Protein AF-A0A327KWI6-F1 (afdb_monomer_lite)

InterPro domains:
  IPR001387 Cro/C1-type, helix-turn-helix domain [PF01381] (14-48)
  IPR009061 Putative DNA-binding domain superfamily [SSF46955] (17-69)
  IPR010982 Lambda repressor-like, DNA-binding domain superfamily [G3DSA:1.10.260.40] (11-64)

Secondary structure (DSSP, 8-state):
-------TTSTT-TT-EEHHHHHHHHTS-HHHHHHHHHHT-SS--EEEETTEEEE-HHHHHHHHHHHT------S--

Sequence (77 aa):
MVDLKFPPEVERSPLGLTRSQAAKALGVSEEALRRWEAEGAGPTVVRLSERRAVYPVAELTAFINSRTKPARDDAAR

pLDDT: mean 77.25, std 19.6, range [37.78, 95.0]

Foldseek 3Di:
DPPQPQPPVQVPDPQAAWLCSLCVSVVHDSVVVVVCVVVVHAFDWDDPDPPTIHGHPVRSVVRVVVVPPPPPDDPDD

Structure (mmCIF, N/CA/C/O backbone):
data_AF-A0A327KWI6-F1
#
_entry.id   AF-A0A327KWI6-F1
#
loop_
_atom_site.group_PDB
_atom_site.id
_atom_site.type_symbol
_atom_site.label_atom_id
_atom_site.label_alt_id
_atom_site.label_comp_id
_atom_site.label_asym_id
_atom_site.label_entity_id
_atom_site.label_seq_id
_atom_site.pdbx_PDB_ins_code
_atom_site.Cartn_x
_atom_site.Cartn_y
_atom_site.Cartn_z
_atom_site.occupancy
_atom_site.B_iso_or_equiv
_atom_site.auth_seq_id
_atom_site.auth_comp_id
_atom_site.auth_asym_id
_atom_site.auth_atom_id
_atom_site.pdbx_PDB_model_num
ATOM 1 N N . MET A 1 1 ? -16.671 -7.195 11.680 1.00 38.75 1 MET A N 1
ATOM 2 C CA . MET A 1 1 ? -16.520 -6.738 10.283 1.00 38.75 1 MET A CA 1
ATOM 3 C C . MET A 1 1 ? -15.858 -5.373 10.373 1.00 38.75 1 MET A C 1
ATOM 5 O O . MET A 1 1 ? -16.431 -4.510 11.020 1.00 38.75 1 MET A O 1
ATOM 9 N N . VAL A 1 2 ? -14.605 -5.220 9.935 1.00 45.78 2 VAL A N 1
ATOM 10 C CA . VAL A 1 2 ? -13.896 -3.933 10.053 1.00 45.78 2 VAL A CA 1
ATOM 11 C C . VAL A 1 2 ? -14.509 -2.988 9.027 1.00 45.78 2 VAL A C 1
ATOM 13 O O . VAL A 1 2 ? -14.501 -3.299 7.838 1.00 45.78 2 VAL A O 1
ATOM 16 N N . ASP A 1 3 ? -15.079 -1.881 9.494 1.00 44.44 3 ASP A N 1
ATOM 17 C CA . ASP A 1 3 ? -15.688 -0.850 8.654 1.00 44.44 3 ASP A CA 1
ATOM 18 C C . ASP A 1 3 ? -14.563 -0.073 7.944 1.00 44.44 3 ASP A C 1
ATOM 20 O O . ASP A 1 3 ? -14.097 0.978 8.388 1.00 44.44 3 ASP A O 1
ATOM 24 N N . LEU A 1 4 ? -14.024 -0.666 6.874 1.00 57.47 4 LEU A N 1
ATOM 25 C CA . LEU A 1 4 ? -13.096 -0.009 5.960 1.00 57.47 4 LEU A CA 1
ATOM 26 C C . LEU A 1 4 ? -13.886 1.049 5.190 1.00 57.47 4 LEU A C 1
ATOM 28 O O . LEU A 1 4 ? -14.416 0.797 4.110 1.00 57.47 4 LEU A O 1
ATOM 32 N N . LYS A 1 5 ? -13.984 2.247 5.766 1.00 49.41 5 LYS A N 1
ATOM 33 C CA . LYS A 1 5 ? -14.608 3.395 5.114 1.00 49.41 5 LYS A CA 1
ATOM 34 C C . LYS A 1 5 ? -13.684 3.917 4.016 1.00 49.41 5 LYS 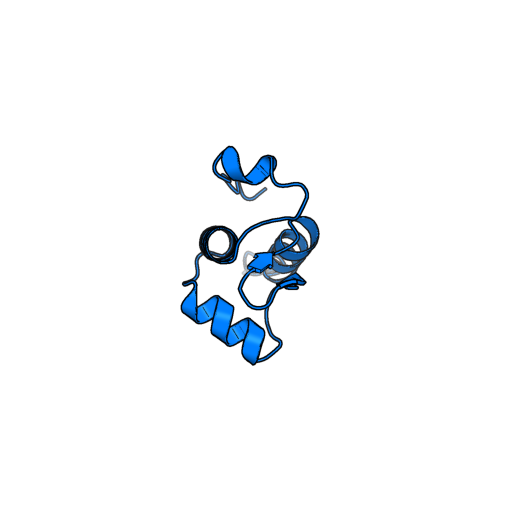A C 1
ATOM 36 O O . LYS A 1 5 ? -12.930 4.872 4.204 1.00 49.41 5 LYS A O 1
ATOM 41 N N . PHE A 1 6 ? -13.711 3.253 2.866 1.00 54.31 6 PHE A N 1
ATOM 42 C CA . PHE A 1 6 ? -13.070 3.748 1.659 1.00 54.31 6 PHE A CA 1
ATOM 43 C C . PHE A 1 6 ? -13.794 5.030 1.207 1.00 54.31 6 PHE A C 1
ATOM 45 O O . PHE A 1 6 ? -15.025 5.049 1.165 1.00 54.31 6 PHE A O 1
ATOM 52 N N . PRO A 1 7 ? -13.087 6.129 0.885 1.00 52.53 7 PRO A N 1
ATOM 53 C CA . PRO A 1 7 ? -13.733 7.285 0.270 1.00 52.53 7 PRO A CA 1
ATOM 54 C C . PRO A 1 7 ? -14.411 6.860 -1.048 1.00 52.53 7 PRO A C 1
ATOM 56 O O . PRO A 1 7 ? -13.840 6.043 -1.767 1.00 52.53 7 PRO A O 1
ATOM 59 N N . PRO A 1 8 ? -15.589 7.403 -1.409 1.00 55.09 8 PRO A N 1
ATOM 60 C CA . PRO A 1 8 ? -16.439 6.888 -2.500 1.00 55.09 8 PRO A CA 1
ATOM 61 C C . PRO A 1 8 ? -15.782 6.904 -3.896 1.00 55.09 8 PRO A C 1
ATOM 63 O O . PRO A 1 8 ? -16.247 6.244 -4.823 1.00 55.09 8 PRO A O 1
ATOM 66 N N . GLU A 1 9 ? -14.676 7.630 -4.060 1.00 53.12 9 GLU A N 1
ATOM 67 C CA . GLU A 1 9 ? -13.848 7.632 -5.274 1.00 53.12 9 GLU A CA 1
ATOM 68 C C . GLU A 1 9 ? -13.060 6.321 -5.474 1.00 53.12 9 GLU A C 1
ATOM 70 O O . GLU A 1 9 ? -12.658 5.995 -6.590 1.00 53.12 9 GLU A O 1
ATOM 75 N N . VAL A 1 10 ? -12.843 5.553 -4.401 1.00 56.03 10 VAL A N 1
ATOM 76 C CA . VAL A 1 10 ? -12.071 4.299 -4.387 1.00 56.03 10 VAL A CA 1
ATOM 77 C C . VAL A 1 10 ? -12.838 3.140 -5.017 1.00 56.03 10 VAL A C 1
ATOM 79 O O . VAL A 1 10 ? -12.237 2.306 -5.688 1.00 56.03 10 VAL A O 1
ATOM 82 N N . GLU A 1 11 ? -14.160 3.102 -4.855 1.00 52.16 11 GLU A N 1
ATOM 83 C CA . GLU A 1 11 ? -14.996 1.994 -5.338 1.00 52.16 11 GLU A CA 1
ATOM 84 C C . GLU A 1 11 ? -15.151 1.981 -6.867 1.00 52.16 11 GLU A C 1
ATOM 86 O O . GLU A 1 11 ? -15.560 0.978 -7.446 1.00 52.16 11 GLU A O 1
ATOM 91 N N . ARG A 1 12 ? -14.803 3.083 -7.546 1.00 53.84 12 ARG A N 1
ATOM 92 C CA . ARG A 1 12 ? -15.049 3.264 -8.986 1.00 53.84 12 ARG A CA 1
ATOM 93 C C . ARG A 1 12 ? -13.836 3.033 -9.880 1.00 53.84 12 ARG A C 1
ATOM 95 O O . ARG A 1 12 ? -13.960 3.184 -11.092 1.00 53.84 12 ARG A O 1
ATOM 102 N N . SER A 1 13 ? -12.669 2.682 -9.333 1.00 59.22 13 SER A N 1
ATOM 103 C CA . SER A 1 13 ? -11.512 2.330 -10.165 1.00 59.22 13 SER A CA 1
ATOM 104 C C . SER A 1 13 ? -11.520 0.833 -10.486 1.00 59.22 13 SER A C 1
ATOM 106 O O . SER A 1 13 ? -11.131 0.042 -9.627 1.00 59.22 13 SER A O 1
ATOM 108 N N . PRO A 1 14 ? -11.861 0.412 -11.723 1.00 66.88 14 PRO A N 1
ATOM 109 C CA . PRO A 1 14 ? -11.882 -1.008 -12.095 1.00 66.88 14 PRO A CA 1
ATOM 110 C C . PRO A 1 14 ? -10.500 -1.680 -12.011 1.00 66.88 14 PRO A C 1
ATOM 112 O O . PRO A 1 14 ? -10.399 -2.899 -12.063 1.00 66.88 14 PRO A O 1
ATOM 115 N N . LEU A 1 15 ? -9.429 -0.890 -11.885 1.00 75.94 15 LEU A N 1
ATOM 116 C CA . LEU A 1 15 ? -8.041 -1.355 -11.850 1.00 75.94 15 LEU A CA 1
ATOM 117 C C . LEU A 1 15 ? -7.491 -1.553 -10.425 1.00 75.94 15 LEU A C 1
ATOM 119 O O . LEU A 1 15 ? -6.414 -2.121 -10.274 1.00 75.94 15 LEU A O 1
ATOM 123 N N . GLY A 1 16 ? -8.196 -1.090 -9.387 1.00 87.75 16 GLY A N 1
ATOM 124 C CA . GLY A 1 16 ? -7.729 -1.124 -7.997 1.00 87.75 16 GLY A CA 1
ATOM 125 C C . GLY A 1 16 ? -7.253 0.226 -7.449 1.00 87.75 16 GLY A C 1
ATOM 126 O O . GLY A 1 16 ?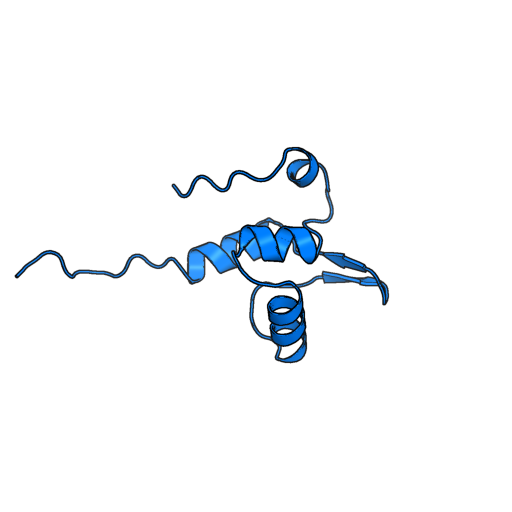 -7.442 1.280 -8.056 1.00 87.75 16 GLY A O 1
ATOM 127 N N . LEU A 1 17 ? -6.650 0.181 -6.262 1.00 91.44 17 LEU A N 1
ATOM 128 C CA . LEU A 1 17 ? -6.235 1.335 -5.463 1.00 91.44 17 LEU A CA 1
ATOM 129 C C . LEU A 1 17 ? -4.859 1.853 -5.880 1.00 91.44 17 LEU A C 1
ATOM 131 O O . LEU A 1 17 ? -3.932 1.082 -6.099 1.00 91.44 17 LEU A O 1
ATOM 135 N N . THR A 1 18 ? -4.672 3.167 -5.909 1.00 91.88 18 THR A N 1
ATOM 136 C CA . THR A 1 18 ? -3.323 3.751 -5.992 1.00 91.88 18 THR A CA 1
ATOM 137 C C . THR A 1 18 ? -2.520 3.475 -4.718 1.00 91.88 18 THR A C 1
ATOM 139 O O . THR A 1 18 ? -3.085 3.178 -3.665 1.00 91.88 18 THR A O 1
ATOM 142 N N . ARG A 1 19 ? -1.196 3.656 -4.780 1.00 91.94 19 ARG A N 1
ATOM 143 C CA . ARG A 1 19 ? -0.309 3.543 -3.610 1.00 91.94 19 ARG A CA 1
ATOM 144 C C . ARG A 1 19 ? -0.769 4.393 -2.422 1.00 91.94 19 ARG A C 1
ATOM 146 O O . ARG A 1 19 ? -0.816 3.891 -1.306 1.00 91.94 19 ARG A O 1
ATOM 153 N N . SER A 1 20 ? -1.170 5.639 -2.673 1.00 91.81 20 SER A N 1
ATOM 154 C CA . SER A 1 20 ? -1.672 6.539 -1.629 1.00 91.81 20 SER A CA 1
ATOM 155 C C . SER A 1 20 ? -2.933 6.000 -0.955 1.00 91.81 20 SER A C 1
ATOM 157 O O . SER A 1 20 ? -3.051 5.994 0.269 1.00 91.81 20 SER A O 1
ATOM 159 N N . GLN A 1 21 ? -3.877 5.489 -1.746 1.00 91.69 21 GLN A N 1
ATOM 160 C CA . GLN A 1 21 ? -5.125 4.953 -1.210 1.00 91.69 21 GLN A CA 1
ATOM 161 C C . GLN A 1 21 ? -4.904 3.617 -0.482 1.00 91.69 21 GLN A C 1
ATOM 163 O O . GLN A 1 21 ? -5.484 3.405 0.579 1.00 91.69 21 GLN A O 1
ATOM 168 N N . ALA A 1 22 ? -4.038 2.744 -1.003 1.00 92.88 22 ALA A N 1
ATOM 169 C CA . ALA A 1 22 ? -3.669 1.492 -0.346 1.00 92.88 22 ALA A CA 1
ATOM 170 C C . ALA A 1 22 ? -2.946 1.741 0.988 1.00 92.88 22 ALA A C 1
ATOM 172 O O . ALA A 1 22 ? -3.268 1.104 1.986 1.00 92.88 22 ALA A O 1
ATOM 173 N N . ALA A 1 23 ? -2.034 2.717 1.039 1.00 92.69 23 ALA A N 1
ATOM 174 C CA . ALA A 1 23 ? -1.351 3.119 2.267 1.00 92.69 23 ALA A CA 1
ATOM 175 C C . ALA A 1 23 ? -2.347 3.595 3.339 1.00 92.69 23 ALA A C 1
ATOM 177 O O . ALA A 1 23 ? -2.301 3.123 4.475 1.00 92.69 23 ALA A O 1
ATOM 178 N N . LYS A 1 24 ? -3.318 4.438 2.952 1.00 90.81 24 LYS A N 1
ATOM 179 C CA . LYS A 1 24 ? -4.418 4.865 3.835 1.00 90.81 24 LYS A CA 1
ATOM 180 C C . LYS A 1 24 ? -5.251 3.683 4.332 1.00 90.81 24 LYS A C 1
ATOM 182 O O . LYS A 1 24 ? -5.534 3.614 5.522 1.00 90.81 24 LYS A O 1
ATOM 187 N N . ALA A 1 25 ? -5.605 2.749 3.450 1.00 88.69 25 ALA A N 1
ATOM 188 C CA . ALA A 1 25 ? -6.387 1.566 3.811 1.00 88.69 25 ALA A CA 1
ATOM 189 C C . ALA A 1 25 ? -5.650 0.631 4.787 1.00 88.69 25 ALA A C 1
ATOM 191 O O . ALA A 1 25 ? -6.279 0.010 5.638 1.00 88.69 25 ALA A O 1
ATOM 192 N N . LEU A 1 26 ? -4.322 0.544 4.682 1.00 88.81 26 LEU A N 1
ATOM 193 C CA . LEU A 1 26 ? -3.478 -0.264 5.566 1.00 88.81 26 LEU A CA 1
ATOM 194 C C . LEU A 1 26 ? -3.041 0.465 6.846 1.00 88.81 26 LEU A C 1
ATOM 196 O O . LEU A 1 26 ? -2.434 -0.166 7.709 1.00 88.81 26 LEU A O 1
ATOM 200 N N . GLY A 1 27 ? -3.294 1.771 6.960 1.00 90.56 27 GLY A N 1
ATOM 201 C CA . GLY A 1 27 ? -2.816 2.586 8.078 1.00 90.56 27 GLY A CA 1
ATOM 202 C C . GLY A 1 27 ? -1.292 2.765 8.112 1.00 90.56 27 GLY A C 1
ATOM 203 O O . GLY A 1 27 ? -0.715 2.855 9.192 1.00 90.56 27 GLY A O 1
ATOM 204 N N . VAL A 1 28 ? -0.625 2.798 6.952 1.00 92.56 28 VAL A N 1
ATOM 205 C CA . VAL A 1 28 ? 0.836 2.992 6.838 1.00 92.56 28 VAL A CA 1
ATOM 206 C C . VAL A 1 28 ? 1.184 4.182 5.945 1.00 92.56 28 VAL A C 1
ATOM 208 O O . VAL A 1 28 ? 0.323 4.740 5.269 1.00 92.56 28 VAL A O 1
ATOM 211 N N . SER A 1 29 ? 2.457 4.585 5.922 1.00 94.38 29 SER A N 1
ATOM 212 C CA . SER A 1 29 ? 2.940 5.616 4.998 1.00 94.38 29 SER A CA 1
ATOM 213 C C . SER A 1 29 ? 3.157 5.062 3.583 1.00 94.38 29 SER A C 1
ATOM 215 O O . SER A 1 29 ? 3.446 3.880 3.394 1.00 94.38 29 SER A O 1
ATOM 217 N N . GLU A 1 30 ? 3.072 5.925 2.564 1.00 94.06 30 GLU A N 1
ATOM 218 C CA . GLU A 1 30 ? 3.399 5.537 1.180 1.00 94.06 30 GLU A CA 1
ATOM 219 C C . GLU A 1 30 ? 4.855 5.079 1.030 1.00 94.06 30 GLU A C 1
ATOM 221 O O . GLU A 1 30 ? 5.132 4.164 0.259 1.00 94.06 30 GLU A O 1
ATOM 226 N N . GLU A 1 31 ? 5.772 5.689 1.786 1.00 95.00 31 GLU A N 1
ATOM 227 C CA . GLU A 1 31 ? 7.183 5.293 1.892 1.00 95.00 31 GLU A CA 1
ATOM 228 C C . GLU A 1 31 ? 7.328 3.854 2.407 1.00 95.00 31 GLU A C 1
ATOM 230 O O . GLU A 1 31 ? 8.049 3.055 1.809 1.00 95.00 31 GLU A O 1
ATOM 235 N N . ALA A 1 32 ? 6.595 3.488 3.466 1.00 94.12 32 ALA A N 1
ATOM 236 C CA . ALA A 1 32 ? 6.586 2.118 3.975 1.00 94.12 32 ALA A CA 1
ATOM 237 C C . ALA A 1 32 ? 6.057 1.137 2.920 1.00 94.12 32 ALA A C 1
ATOM 239 O O . ALA A 1 32 ? 6.630 0.065 2.737 1.00 94.12 32 ALA A O 1
ATOM 240 N N . LEU A 1 33 ? 5.018 1.529 2.175 1.00 92.44 33 LEU A N 1
ATOM 241 C CA . LEU A 1 33 ? 4.479 0.715 1.089 1.00 92.44 33 LEU A CA 1
ATOM 242 C C . LEU A 1 33 ? 5.495 0.527 -0.052 1.00 92.44 33 LEU A C 1
ATOM 244 O O . LEU A 1 33 ? 5.690 -0.597 -0.504 1.00 92.44 33 LEU A O 1
ATOM 248 N N . ARG A 1 34 ? 6.205 1.589 -0.467 1.00 92.75 34 ARG A N 1
ATOM 249 C CA . ARG A 1 34 ? 7.295 1.504 -1.464 1.00 92.75 34 ARG A CA 1
ATOM 250 C C . ARG A 1 34 ? 8.412 0.576 -1.011 1.00 92.75 34 ARG A C 1
ATOM 252 O O . ARG A 1 34 ? 8.938 -0.188 -1.816 1.00 92.75 34 ARG A O 1
ATOM 259 N N . ARG A 1 35 ? 8.781 0.662 0.267 1.00 94.12 35 ARG A N 1
ATOM 260 C CA . ARG A 1 35 ? 9.799 -0.199 0.859 1.00 94.12 35 ARG A CA 1
ATOM 261 C C . ARG A 1 35 ? 9.370 -1.664 0.813 1.00 94.12 35 ARG A C 1
ATOM 263 O O . ARG A 1 35 ? 10.144 -2.489 0.347 1.00 94.12 35 ARG A O 1
ATOM 270 N N . TRP A 1 36 ? 8.136 -1.973 1.211 1.00 93.25 36 TRP A N 1
ATOM 271 C CA . TRP A 1 36 ? 7.602 -3.335 1.127 1.00 93.25 36 TRP A CA 1
ATOM 272 C C . TRP A 1 36 ? 7.606 -3.866 -0.307 1.00 93.25 36 TRP A C 1
ATOM 274 O O . TRP A 1 36 ? 8.067 -4.979 -0.528 1.00 93.25 36 TRP A O 1
ATOM 284 N N . GLU A 1 37 ? 7.197 -3.060 -1.293 1.00 92.56 37 GLU A N 1
ATOM 285 C CA . GLU A 1 37 ? 7.280 -3.454 -2.707 1.00 92.56 37 GLU A CA 1
ATOM 286 C C . GLU A 1 37 ? 8.713 -3.803 -3.139 1.00 92.56 37 GLU A C 1
ATOM 288 O O . GLU A 1 37 ? 8.914 -4.775 -3.863 1.00 92.56 37 GLU A O 1
ATOM 293 N N . ALA A 1 38 ? 9.703 -3.006 -2.723 1.00 92.12 38 ALA A N 1
ATOM 294 C CA . ALA A 1 38 ? 11.110 -3.237 -3.052 1.00 92.12 38 ALA A CA 1
ATOM 295 C C . ALA A 1 38 ? 11.674 -4.492 -2.366 1.00 92.12 38 ALA A C 1
ATOM 297 O O . ALA A 1 38 ? 12.515 -5.181 -2.936 1.00 92.12 38 ALA A O 1
ATOM 298 N N . GLU A 1 39 ? 11.187 -4.797 -1.165 1.00 92.62 39 GLU A N 1
ATOM 299 C CA . GLU A 1 39 ? 11.548 -5.982 -0.381 1.00 92.62 39 GLU A CA 1
ATOM 300 C C . GLU A 1 39 ? 10.743 -7.235 -0.787 1.00 92.62 39 GLU A C 1
ATOM 302 O O . GLU A 1 39 ? 11.004 -8.322 -0.276 1.00 92.62 39 GLU A O 1
ATOM 307 N N . GLY A 1 40 ? 9.764 -7.111 -1.695 1.00 91.25 40 GLY A N 1
ATOM 308 C CA . GLY A 1 40 ? 8.866 -8.208 -2.077 1.00 91.25 40 GLY A CA 1
ATOM 309 C C . GLY A 1 40 ? 7.886 -8.620 -0.971 1.00 91.25 40 GLY A C 1
ATOM 310 O O . GLY A 1 40 ? 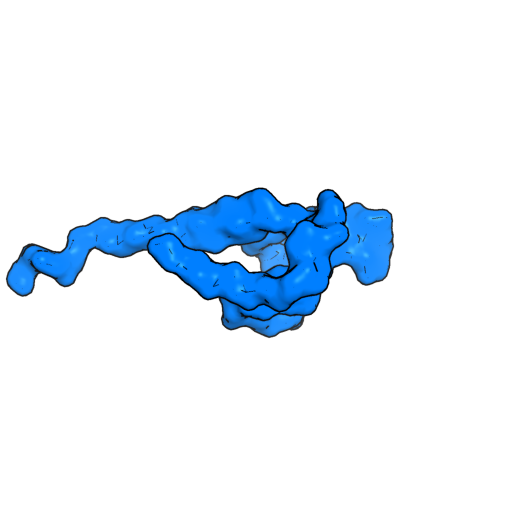7.384 -9.742 -0.972 1.00 91.25 40 GLY A O 1
ATOM 311 N N . ALA A 1 41 ? 7.626 -7.728 -0.016 1.00 90.12 41 ALA A N 1
ATOM 312 C CA . ALA A 1 41 ? 6.714 -7.926 1.100 1.00 90.12 41 ALA A CA 1
ATOM 313 C C . ALA A 1 41 ? 5.378 -7.194 0.879 1.00 90.12 41 ALA A C 1
ATOM 315 O O . ALA A 1 41 ? 5.261 -6.275 0.069 1.00 90.12 41 ALA A O 1
ATOM 316 N N . GLY A 1 42 ? 4.368 -7.552 1.674 1.00 90.81 42 GLY A N 1
ATOM 317 C CA . GLY A 1 42 ? 3.093 -6.837 1.693 1.00 90.81 42 GLY A CA 1
ATOM 318 C C . GLY A 1 42 ? 2.065 -7.341 0.667 1.00 90.81 42 GLY A C 1
ATOM 319 O O . GLY A 1 42 ? 2.165 -8.473 0.196 1.00 90.81 42 GLY A O 1
ATOM 320 N N . PRO A 1 43 ? 1.032 -6.531 0.369 1.00 91.81 43 PRO A N 1
ATOM 321 C CA . PRO A 1 43 ? 0.002 -6.881 -0.601 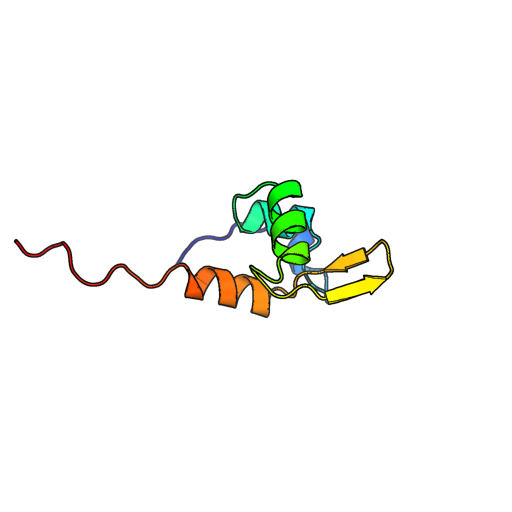1.00 91.81 43 PRO A CA 1
ATOM 322 C C . PRO A 1 43 ? 0.531 -6.815 -2.036 1.00 91.81 43 PRO A C 1
ATOM 324 O O . PRO A 1 43 ? 1.385 -5.988 -2.362 1.00 91.81 43 PRO A O 1
ATOM 327 N N . THR A 1 44 ? -0.049 -7.639 -2.909 1.00 92.50 44 THR A N 1
ATOM 328 C CA . THR A 1 44 ? 0.267 -7.666 -4.339 1.00 92.50 44 THR A CA 1
ATOM 329 C C . THR A 1 44 ? 0.113 -6.282 -4.974 1.00 92.50 44 THR A C 1
ATOM 331 O O . THR A 1 44 ? -0.923 -5.627 -4.841 1.00 92.50 44 THR A O 1
ATOM 334 N N . VAL A 1 45 ? 1.140 -5.867 -5.718 1.00 93.44 45 VAL A N 1
ATOM 335 C CA . VAL A 1 45 ? 1.145 -4.648 -6.527 1.00 93.44 45 VAL A CA 1
ATOM 336 C C . VAL A 1 45 ? 1.189 -5.010 -8.011 1.00 93.44 45 VAL A C 1
ATOM 338 O O . VAL A 1 45 ? 2.003 -5.821 -8.445 1.00 93.44 45 VAL A O 1
ATOM 341 N N . VAL A 1 46 ? 0.332 -4.381 -8.811 1.00 91.56 46 VAL A N 1
ATOM 342 C CA . VAL A 1 46 ? 0.331 -4.500 -10.272 1.00 91.56 46 VAL A CA 1
ATOM 343 C C . VAL A 1 46 ? 0.867 -3.202 -10.862 1.00 91.56 46 VAL A C 1
ATOM 345 O O . VAL A 1 46 ? 0.302 -2.124 -10.667 1.00 91.56 46 VAL A O 1
ATOM 348 N N . ARG A 1 47 ? 1.979 -3.287 -11.596 1.00 90.38 47 ARG A N 1
ATOM 349 C CA . ARG A 1 47 ? 2.562 -2.138 -12.301 1.00 90.38 47 ARG A CA 1
ATOM 350 C C . ARG A 1 47 ? 1.961 -2.040 -13.699 1.00 90.38 47 ARG A C 1
ATOM 352 O O . ARG A 1 47 ? 2.127 -2.942 -14.508 1.00 90.38 47 ARG A O 1
ATOM 359 N N . LEU A 1 48 ? 1.269 -0.936 -13.970 1.00 84.25 48 LEU A N 1
ATOM 360 C CA . LEU A 1 48 ? 0.675 -0.636 -15.279 1.00 84.25 48 LEU A CA 1
ATOM 361 C C . LEU A 1 48 ? 1.642 0.153 -16.174 1.00 84.25 48 LEU A C 1
ATOM 363 O O . LEU A 1 48 ? 1.533 0.120 -17.392 1.00 84.25 48 LEU A O 1
ATOM 367 N N . SER A 1 49 ? 2.561 0.905 -15.564 1.00 84.69 49 SER A N 1
ATOM 368 C CA . SER A 1 49 ? 3.668 1.611 -16.223 1.00 84.69 49 SER A CA 1
ATOM 369 C C . SER A 1 49 ? 4.765 1.917 -15.201 1.00 84.69 49 SER A C 1
ATOM 371 O O . SER A 1 49 ? 4.569 1.703 -14.003 1.00 84.69 49 SER A O 1
ATOM 373 N N . GLU A 1 50 ? 5.880 2.504 -15.642 1.00 81.69 50 GLU A N 1
ATOM 374 C CA . GLU A 1 50 ? 6.963 2.961 -14.756 1.00 81.69 50 GLU A CA 1
ATOM 375 C C . GLU A 1 50 ? 6.477 3.880 -13.624 1.00 81.69 50 GLU A C 1
ATOM 377 O O . GLU A 1 50 ? 7.007 3.846 -12.515 1.00 81.69 50 GLU A O 1
ATOM 382 N N . ARG A 1 51 ? 5.447 4.697 -13.887 1.00 82.12 51 ARG A N 1
ATOM 383 C CA . ARG A 1 51 ? 4.929 5.696 -12.935 1.00 82.12 51 ARG A CA 1
ATOM 384 C C . ARG A 1 51 ? 3.610 5.306 -12.281 1.00 82.12 51 ARG A C 1
ATOM 386 O O . ARG A 1 51 ? 3.177 5.982 -11.350 1.00 82.12 51 ARG A O 1
ATOM 393 N N . ARG A 1 52 ? 2.952 4.241 -12.749 1.00 83.50 52 ARG A N 1
ATOM 394 C CA . ARG A 1 52 ? 1.614 3.855 -12.287 1.00 83.50 52 ARG A CA 1
ATOM 395 C C . ARG A 1 52 ? 1.608 2.428 -11.762 1.00 83.50 52 ARG A C 1
ATOM 397 O O . ARG A 1 52 ? 1.762 1.478 -12.524 1.00 83.50 52 ARG A O 1
ATOM 404 N N . ALA A 1 53 ? 1.345 2.308 -10.468 1.00 89.00 53 ALA A N 1
ATOM 405 C CA . ALA A 1 53 ? 1.125 1.051 -9.774 1.00 89.00 53 ALA A CA 1
ATOM 406 C C . ALA A 1 53 ? -0.249 1.073 -9.098 1.00 89.00 53 ALA A C 1
ATOM 408 O O . ALA A 1 53 ? -0.676 2.117 -8.591 1.00 89.00 53 ALA A O 1
ATOM 409 N N . VAL A 1 54 ? -0.930 -0.068 -9.119 1.00 92.56 54 VAL A N 1
ATOM 410 C CA . VAL A 1 54 ? -2.235 -0.268 -8.493 1.00 92.56 54 VAL A CA 1
ATOM 411 C C . VAL A 1 54 ? -2.216 -1.504 -7.602 1.00 92.56 54 VAL A C 1
ATOM 413 O O . VAL A 1 54 ? -1.510 -2.472 -7.872 1.00 92.56 54 VAL A O 1
ATOM 416 N N . TYR A 1 55 ? -3.005 -1.455 -6.541 1.00 93.50 55 TYR A N 1
ATOM 417 C CA . TYR A 1 55 ? -3.252 -2.533 -5.599 1.00 93.50 55 TYR A CA 1
ATOM 418 C C . TYR A 1 55 ? -4.658 -3.063 -5.861 1.00 93.50 55 TYR A C 1
ATOM 420 O O . TYR A 1 55 ? -5.631 -2.360 -5.561 1.00 93.50 55 TYR A O 1
ATOM 428 N N . PRO A 1 56 ? -4.800 -4.264 -6.444 1.00 91.94 56 PRO A N 1
ATOM 429 C CA . PRO A 1 56 ? -6.107 -4.874 -6.624 1.00 91.94 56 PRO A CA 1
ATOM 430 C C . PRO A 1 56 ? -6.826 -4.971 -5.277 1.00 91.94 56 PRO A C 1
ATOM 432 O O . PRO A 1 56 ? -6.247 -5.436 -4.295 1.00 91.94 56 PRO A O 1
ATOM 435 N N . VAL A 1 57 ? -8.085 -4.529 -5.223 1.00 89.25 57 VAL A N 1
ATOM 436 C CA . VAL A 1 57 ? -8.851 -4.481 -3.964 1.00 89.25 57 VAL A CA 1
ATOM 437 C C . VAL A 1 57 ? -8.928 -5.867 -3.325 1.00 89.25 57 VAL A C 1
ATOM 439 O O . VAL A 1 57 ? -8.671 -5.995 -2.135 1.00 89.25 57 VAL A O 1
ATOM 442 N N . ALA A 1 58 ? -9.188 -6.910 -4.121 1.00 88.19 58 ALA A N 1
ATOM 443 C CA . ALA A 1 58 ? -9.265 -8.288 -3.639 1.00 88.19 58 ALA A CA 1
ATOM 444 C C . ALA A 1 58 ? -7.975 -8.744 -2.932 1.00 88.19 58 ALA A C 1
ATOM 446 O O . ALA A 1 58 ? -8.035 -9.271 -1.824 1.00 88.19 58 ALA A O 1
ATOM 447 N N . GLU A 1 59 ? -6.814 -8.476 -3.535 1.00 90.12 59 GLU A N 1
ATOM 448 C CA . GLU A 1 59 ? -5.500 -8.825 -2.981 1.00 90.12 59 GLU A CA 1
ATOM 449 C C . GLU A 1 59 ? -5.181 -8.016 -1.721 1.00 90.12 59 GLU A C 1
ATOM 451 O O . GLU A 1 59 ? -4.701 -8.557 -0.723 1.00 90.12 59 GLU A O 1
ATOM 456 N N . LEU A 1 60 ? -5.490 -6.716 -1.734 1.00 90.50 60 LEU A N 1
ATOM 457 C CA . LEU A 1 60 ? -5.284 -5.855 -0.575 1.00 90.50 60 LEU A CA 1
ATOM 458 C C . LEU A 1 60 ? -6.147 -6.305 0.610 1.00 90.50 60 LEU A C 1
ATOM 460 O O . LEU A 1 60 ? -5.659 -6.397 1.735 1.00 90.50 60 LEU A O 1
ATOM 464 N N . THR A 1 61 ? -7.414 -6.633 0.360 1.00 88.94 61 THR A N 1
ATOM 465 C CA . THR A 1 61 ? -8.327 -7.170 1.372 1.00 88.94 61 THR A CA 1
ATOM 466 C C . THR A 1 61 ? -7.867 -8.538 1.872 1.00 88.94 61 THR A C 1
ATOM 468 O O . THR A 1 61 ? -7.875 -8.770 3.080 1.00 88.94 61 THR A O 1
ATOM 471 N N . ALA A 1 62 ? -7.414 -9.430 0.987 1.00 89.25 62 ALA A N 1
ATOM 472 C CA . ALA A 1 62 ? -6.860 -10.726 1.378 1.00 89.25 62 ALA A CA 1
ATOM 473 C C . ALA A 1 62 ? -5.636 -10.567 2.294 1.00 89.25 62 ALA A C 1
ATOM 475 O O . ALA A 1 62 ? -5.525 -11.263 3.304 1.00 89.25 62 ALA A O 1
ATOM 476 N N . PHE A 1 63 ? -4.761 -9.604 1.997 1.00 89.50 63 PHE A N 1
ATOM 477 C CA . PHE A 1 63 ? -3.610 -9.273 2.833 1.00 89.50 63 PHE A CA 1
ATOM 478 C C . PHE A 1 63 ? -4.007 -8.702 4.202 1.00 89.50 63 PHE A C 1
ATOM 480 O O . PHE A 1 63 ? -3.437 -9.084 5.224 1.00 89.50 63 PHE A O 1
ATOM 487 N N . ILE A 1 64 ? -5.000 -7.810 4.250 1.00 88.75 64 ILE A N 1
ATOM 488 C CA . ILE A 1 64 ? -5.534 -7.298 5.521 1.00 88.75 64 ILE A CA 1
ATOM 489 C C . ILE A 1 64 ? -6.063 -8.465 6.360 1.00 88.75 64 ILE A C 1
ATOM 491 O O . ILE A 1 64 ? -5.654 -8.641 7.504 1.00 88.75 64 ILE A O 1
ATOM 495 N N . ASN A 1 65 ? -6.890 -9.324 5.765 1.00 86.94 65 ASN A N 1
ATOM 496 C CA . ASN A 1 65 ? -7.482 -10.466 6.455 1.00 86.94 65 ASN A CA 1
ATOM 497 C C . ASN A 1 65 ? -6.436 -11.491 6.923 1.00 86.94 65 ASN A C 1
ATOM 499 O O . ASN A 1 65 ? -6.600 -12.080 7.990 1.00 86.94 65 ASN A O 1
ATOM 503 N N . SER A 1 66 ? -5.349 -11.697 6.171 1.00 8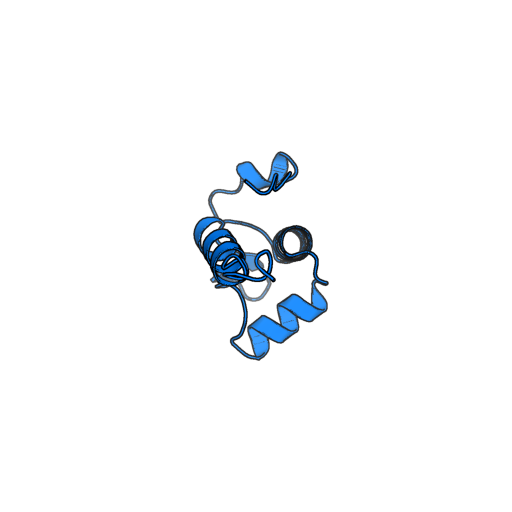5.00 66 SER A N 1
ATOM 504 C CA . SER A 1 66 ? -4.277 -12.619 6.570 1.00 85.00 66 SER A CA 1
ATOM 505 C C . SER A 1 66 ? -3.473 -12.104 7.768 1.00 85.00 66 SER A C 1
ATOM 507 O O . SER A 1 66 ? -3.019 -12.906 8.587 1.00 85.00 66 SER A O 1
ATOM 509 N N . ARG A 1 67 ? -3.358 -10.776 7.916 1.00 76.62 67 ARG A N 1
ATOM 510 C CA . ARG A 1 67 ? -2.812 -10.120 9.115 1.00 76.62 67 ARG A CA 1
ATOM 511 C C . ARG A 1 67 ? -3.778 -10.149 10.294 1.00 76.62 67 ARG A C 1
ATOM 513 O O . ARG A 1 67 ? -3.334 -10.222 11.434 1.00 76.62 67 ARG A O 1
ATOM 520 N N . THR A 1 68 ? -5.081 -10.116 10.031 1.00 61.88 68 THR A N 1
ATOM 521 C CA . THR A 1 68 ? -6.142 -10.149 11.047 1.00 61.88 68 THR A CA 1
ATOM 522 C C . THR A 1 68 ? -6.639 -11.570 11.334 1.00 61.88 68 THR A C 1
ATOM 524 O O . THR A 1 68 ? -7.835 -11.777 11.544 1.00 61.88 68 THR A O 1
ATOM 527 N N . LYS A 1 69 ? -5.752 -12.577 11.406 1.00 42.28 69 LYS A N 1
ATOM 528 C CA . LYS A 1 69 ? -6.128 -13.812 12.119 1.00 42.28 69 LYS A CA 1
ATOM 529 C C . LYS A 1 69 ? -6.557 -13.387 13.529 1.00 42.28 69 LYS A C 1
ATOM 531 O O . LYS A 1 69 ? -5.761 -12.709 14.181 1.00 42.28 69 LYS A O 1
ATOM 536 N N . PRO A 1 70 ? -7.777 -13.715 14.003 1.00 43.03 70 PRO A N 1
ATOM 537 C CA . PRO A 1 70 ? -8.105 -13.449 15.391 1.00 43.03 70 PRO A CA 1
ATOM 538 C C . PRO A 1 70 ? -7.035 -14.146 16.223 1.00 43.03 70 PRO A C 1
ATOM 540 O O . PRO A 1 70 ? -6.760 -15.331 16.010 1.00 43.03 70 PRO A O 1
ATOM 543 N N . ALA A 1 71 ? -6.386 -13.384 17.105 1.00 43.81 71 ALA A N 1
ATOM 544 C CA . ALA A 1 71 ? -5.614 -13.958 18.186 1.00 43.81 71 ALA A CA 1
ATOM 545 C C . ALA A 1 71 ? -6.544 -14.961 18.871 1.00 43.81 71 ALA A C 1
ATOM 547 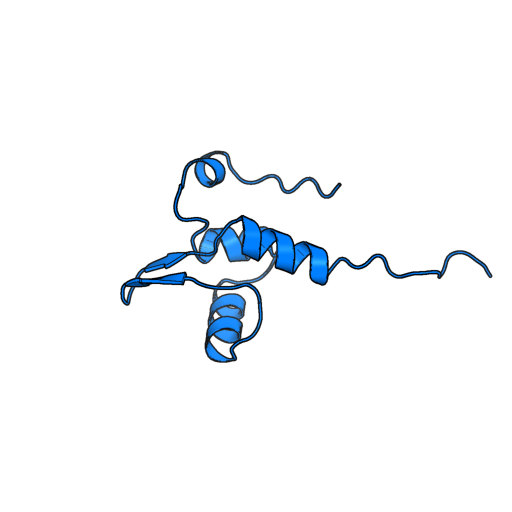O O . ALA A 1 71 ? -7.588 -14.610 19.419 1.00 43.81 71 ALA A O 1
ATOM 548 N N . ARG A 1 72 ? -6.238 -16.233 18.667 1.00 45.53 72 ARG A N 1
ATOM 549 C CA . ARG A 1 72 ? -6.947 -17.344 19.260 1.00 45.53 72 ARG A CA 1
ATOM 550 C C . ARG A 1 72 ? -6.578 -17.347 20.746 1.00 45.53 72 ARG A C 1
ATOM 552 O O . ARG A 1 72 ? -5.393 -17.399 21.043 1.00 45.53 72 ARG A O 1
ATOM 559 N N . ASP A 1 73 ? -7.598 -17.298 21.603 1.00 45.75 73 ASP A N 1
ATOM 560 C CA . ASP A 1 73 ? -7.576 -17.687 23.023 1.00 45.75 73 ASP A CA 1
ATOM 561 C C . ASP A 1 73 ? -6.646 -16.901 23.984 1.00 45.75 73 ASP A C 1
ATOM 563 O O . ASP A 1 73 ? -5.569 -17.370 24.322 1.00 45.75 73 ASP A O 1
ATOM 567 N N . ASP A 1 74 ? -7.110 -15.765 24.528 1.00 37.97 74 ASP A N 1
ATOM 568 C CA . ASP A 1 74 ? -6.537 -15.141 25.750 1.00 37.97 74 ASP A CA 1
ATOM 569 C C . ASP A 1 74 ? -7.629 -14.530 26.667 1.00 37.97 74 ASP A C 1
ATOM 571 O O . ASP A 1 74 ? -7.429 -13.549 27.378 1.00 37.97 74 ASP A O 1
ATOM 575 N N . ALA A 1 75 ? -8.841 -15.102 26.638 1.00 37.78 75 ALA A N 1
ATOM 576 C CA . ALA A 1 75 ? -9.962 -14.714 27.509 1.00 37.78 75 ALA A CA 1
ATOM 577 C C . ALA A 1 75 ? -10.473 -15.887 28.366 1.00 37.78 75 ALA A C 1
ATOM 579 O O . ALA A 1 75 ? -11.666 -15.997 28.644 1.00 37.78 75 ALA A O 1
ATOM 580 N N . ALA A 1 76 ? -9.567 -16.780 28.771 1.00 42.97 76 ALA A N 1
ATOM 581 C CA . ALA A 1 76 ? -9.852 -17.838 29.733 1.00 42.97 76 ALA A CA 1
ATOM 582 C C . ALA A 1 76 ? -8.626 -18.112 30.618 1.00 42.97 76 ALA A C 1
ATOM 584 O O . ALA A 1 76 ? -7.946 -19.121 30.434 1.00 42.97 76 ALA A O 1
ATOM 585 N N . ARG A 1 77 ? -8.351 -17.229 31.587 1.00 42.81 77 ARG A N 1
ATOM 586 C CA . ARG A 1 77 ? -7.749 -17.623 32.868 1.00 42.81 77 ARG A CA 1
ATOM 587 C C . ARG A 1 77 ? -7.977 -16.594 33.965 1.00 42.81 77 ARG A C 1
ATOM 589 O O . ARG A 1 77 ? -7.906 -15.388 33.652 1.00 42.81 77 ARG A O 1
#

Organism: NCBI:txid29408

Radius of gyration: 14.32 Å; chains: 1; bounding box: 28×26×49 Å